Protein AF-A0A951Z4C3-F1 (afdb_monomer_lite)

Sequence (76 aa):
PWGDQSLIADIVRGGATGVKGYVSEPFTFALCRPDVLLDRYTRGFNLAESFYCASPVIKWKDIVLGDPLCAPYAED

Structure (mmCIF, N/CA/C/O backbone):
data_AF-A0A951Z4C3-F1
#
_entry.id   AF-A0A951Z4C3-F1
#
loop_
_atom_site.group_PDB
_atom_site.id
_atom_site.type_symbol
_atom_site.label_atom_id
_atom_site.label_alt_id
_atom_site.label_comp_id
_atom_site.label_asym_id
_atom_site.label_entity_id
_atom_site.label_seq_id
_atom_site.pdbx_PDB_ins_code
_atom_site.Cartn_x
_atom_site.Cartn_y
_atom_site.Cartn_z
_atom_site.occupancy
_atom_site.B_iso_or_equiv
_atom_site.auth_seq_id
_atom_site.auth_comp_id
_atom_site.auth_asym_id
_atom_site.auth_atom_id
_atom_site.pdbx_PDB_model_num
ATOM 1 N N . PRO A 1 1 ? -2.136 -6.151 -25.865 1.00 50.81 1 PRO A N 1
ATOM 2 C CA . PRO A 1 1 ? -0.943 -5.353 -26.255 1.00 50.81 1 PRO A CA 1
ATOM 3 C C . PRO A 1 1 ? -0.143 -4.736 -25.088 1.00 50.81 1 PRO A C 1
ATOM 5 O O . PRO A 1 1 ? 0.715 -3.904 -25.341 1.00 50.81 1 PRO A O 1
ATOM 8 N N . TRP A 1 2 ? -0.333 -5.195 -23.850 1.00 54.72 2 TRP A N 1
ATOM 9 C CA . TRP A 1 2 ? 0.562 -4.962 -22.712 1.00 54.72 2 TRP A CA 1
ATOM 10 C C . TRP A 1 2 ? 0.529 -6.283 -21.932 1.00 54.72 2 TRP A C 1
ATOM 12 O O . TRP A 1 2 ? -0.560 -6.839 -21.806 1.00 54.72 2 TRP A O 1
ATOM 22 N N . GLY A 1 3 ? 1.694 -6.859 -21.621 1.00 52.72 3 GLY A N 1
ATOM 23 C CA . GLY A 1 3 ? 1.866 -8.268 -21.223 1.00 52.72 3 GLY A CA 1
ATOM 24 C C . GLY A 1 3 ? 1.121 -8.693 -19.954 1.00 52.72 3 GLY A C 1
ATOM 25 O O . GLY A 1 3 ? 0.431 -7.884 -19.345 1.00 52.72 3 GLY A O 1
ATOM 26 N N . ASP A 1 4 ? 1.293 -9.964 -19.575 1.00 64.88 4 ASP A N 1
ATOM 27 C CA . ASP A 1 4 ? 0.654 -10.698 -18.463 1.00 64.88 4 ASP A CA 1
ATOM 28 C C . ASP A 1 4 ? 0.931 -10.131 -17.046 1.00 64.88 4 ASP A C 1
ATOM 30 O O . ASP A 1 4 ? 1.279 -10.857 -16.117 1.00 64.88 4 ASP A O 1
ATOM 34 N N . GLN A 1 5 ? 0.812 -8.818 -16.852 1.00 70.56 5 GLN A N 1
ATOM 35 C CA . GLN A 1 5 ? 0.985 -8.143 -15.575 1.00 70.56 5 GLN A CA 1
ATOM 36 C C . GLN A 1 5 ? -0.379 -7.729 -15.024 1.00 70.56 5 GLN A C 1
ATOM 38 O O . GLN A 1 5 ? -1.117 -6.979 -15.662 1.00 70.56 5 GLN A O 1
ATOM 43 N N . SER A 1 6 ? -0.691 -8.178 -13.808 1.00 80.88 6 SER A N 1
ATOM 44 C CA . SER A 1 6 ? -1.913 -7.781 -13.107 1.00 80.88 6 SER A CA 1
ATOM 45 C C . SER A 1 6 ? -1.913 -6.274 -12.846 1.00 80.88 6 SER A C 1
ATOM 47 O O 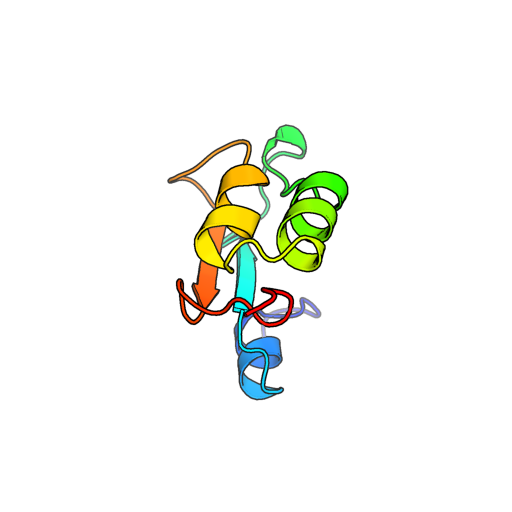. SER A 1 6 ? -1.081 -5.762 -12.092 1.00 80.88 6 SER A O 1
ATOM 49 N N . LEU A 1 7 ? -2.853 -5.555 -13.457 1.00 89.94 7 LEU A N 1
ATOM 50 C CA . LEU A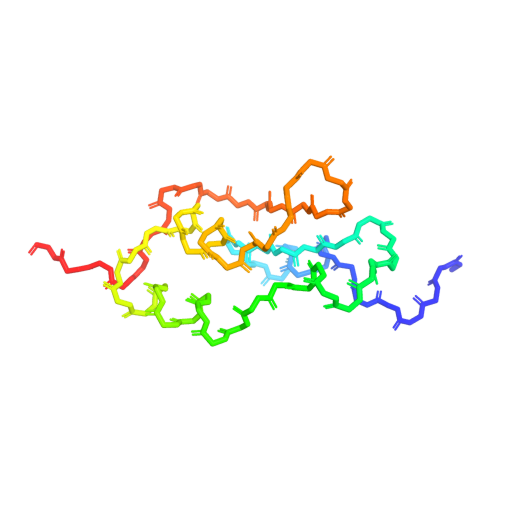 1 7 ? -3.018 -4.121 -13.252 1.00 89.94 7 LEU A CA 1
ATOM 51 C C . LEU A 1 7 ? -3.884 -3.863 -12.019 1.00 89.94 7 LEU A C 1
ATOM 53 O O . LEU A 1 7 ? -4.895 -4.528 -11.796 1.00 89.94 7 LEU A O 1
ATOM 57 N N . ILE A 1 8 ? -3.554 -2.820 -11.252 1.00 92.94 8 ILE A N 1
ATOM 58 C CA . ILE A 1 8 ? -4.378 -2.414 -10.101 1.00 92.94 8 ILE A CA 1
ATOM 59 C C . ILE A 1 8 ? -5.817 -2.059 -10.511 1.00 92.94 8 ILE A C 1
ATOM 61 O O . ILE A 1 8 ? -6.737 -2.217 -9.717 1.00 92.94 8 ILE A O 1
ATOM 65 N N . ALA A 1 9 ? -6.026 -1.641 -11.765 1.00 91.75 9 ALA A N 1
ATOM 66 C CA . ALA A 1 9 ? -7.346 -1.355 -12.315 1.00 91.75 9 ALA A CA 1
ATOM 67 C C . ALA A 1 9 ? -8.245 -2.601 -12.384 1.00 91.75 9 ALA A C 1
ATOM 69 O O . ALA A 1 9 ? -9.451 -2.490 -12.172 1.00 91.75 9 ALA A O 1
ATOM 70 N N . ASP A 1 10 ? -7.677 -3.780 -12.640 1.00 93.12 10 ASP A N 1
ATOM 71 C CA . ASP A 1 10 ? -8.442 -5.028 -12.679 1.00 93.12 10 ASP A CA 1
ATOM 72 C C . ASP A 1 10 ? -8.828 -5.480 -11.271 1.00 93.12 10 ASP A C 1
ATOM 74 O O . ASP A 1 10 ? -9.945 -5.941 -11.051 1.00 93.12 10 ASP A O 1
ATOM 78 N N . ILE A 1 11 ? -7.948 -5.249 -10.293 1.00 93.56 11 ILE A N 1
ATOM 79 C CA . ILE A 1 11 ? -8.222 -5.512 -8.874 1.00 93.56 11 ILE A CA 1
ATOM 80 C C . ILE A 1 11 ? -9.345 -4.592 -8.364 1.00 93.56 11 ILE A C 1
ATOM 82 O O . ILE A 1 11 ? -10.271 -5.048 -7.694 1.00 93.56 11 ILE A O 1
ATOM 86 N N . VAL A 1 12 ? -9.317 -3.310 -8.742 1.00 94.62 12 VAL A N 1
ATOM 87 C CA . VAL A 1 12 ? -10.397 -2.354 -8.442 1.00 94.62 12 VAL A CA 1
ATOM 88 C C . VAL A 1 12 ? -11.700 -2.767 -9.127 1.00 94.62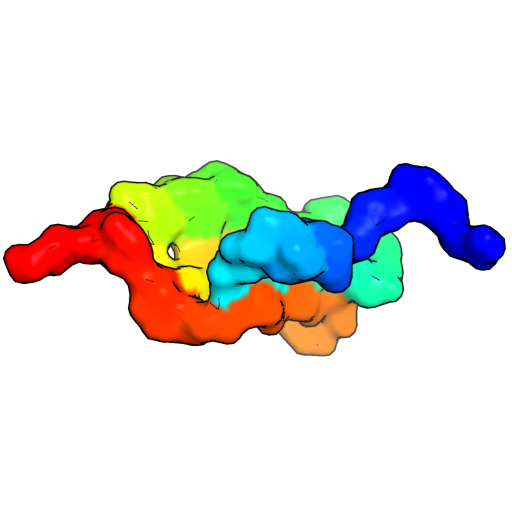 12 VAL A C 1
ATOM 90 O O . VAL A 1 12 ? -12.749 -2.776 -8.488 1.00 94.62 12 VAL A O 1
ATOM 93 N N . ARG A 1 13 ? -11.654 -3.171 -10.405 1.00 94.50 13 ARG A N 1
ATOM 94 C CA . ARG A 1 13 ? -12.825 -3.710 -11.121 1.00 94.50 13 ARG A CA 1
ATOM 95 C C . ARG A 1 13 ? -13.389 -4.964 -10.442 1.00 94.50 13 ARG A C 1
ATOM 97 O O . ARG A 1 13 ? -14.596 -5.174 -10.493 1.00 94.50 13 ARG A O 1
ATOM 104 N N . GLY A 1 14 ? -12.539 -5.758 -9.793 1.00 95.25 14 GLY A N 1
ATOM 105 C CA . GLY A 1 14 ? -12.922 -6.904 -8.966 1.00 95.25 14 GLY A CA 1
ATOM 106 C C . GLY A 1 14 ? -13.553 -6.547 -7.614 1.00 95.25 14 GLY A C 1
ATOM 107 O O . GLY A 1 14 ? -13.938 -7.454 -6.883 1.00 95.25 14 GLY A O 1
ATOM 108 N N . GLY A 1 15 ? -13.678 -5.259 -7.274 1.00 94.75 15 GLY A N 1
ATOM 109 C CA . GLY A 1 15 ? -14.336 -4.789 -6.051 1.00 94.75 15 GLY A CA 1
ATOM 110 C C . GLY A 1 15 ? -13.397 -4.519 -4.875 1.00 94.75 15 GLY A C 1
ATOM 111 O O . GLY A 1 15 ? -13.869 -4.337 -3.755 1.00 94.75 15 GLY A O 1
ATOM 112 N N . ALA A 1 16 ? -12.078 -4.481 -5.087 1.00 94.56 16 ALA A N 1
ATOM 113 C CA . ALA A 1 16 ? -11.157 -4.117 -4.017 1.00 94.56 16 ALA A CA 1
ATOM 114 C C . ALA A 1 16 ? -11.351 -2.655 -3.583 1.00 94.56 16 ALA A C 1
ATOM 116 O O . ALA A 1 16 ? -11.292 -1.736 -4.399 1.00 94.56 16 ALA A O 1
ATOM 117 N N . THR A 1 17 ? -11.501 -2.442 -2.275 1.00 93.75 17 THR A N 1
ATOM 118 C CA . THR A 1 17 ? -11.620 -1.104 -1.667 1.00 93.75 17 THR A CA 1
ATOM 119 C C . THR A 1 17 ? -10.286 -0.353 -1.568 1.00 93.75 17 THR A C 1
ATOM 121 O O . THR A 1 17 ? -10.268 0.843 -1.272 1.00 93.75 17 THR A O 1
ATOM 124 N N . GLY A 1 18 ? -9.169 -1.057 -1.768 1.00 94.69 18 GLY A N 1
ATOM 125 C CA . GLY A 1 18 ? -7.824 -0.554 -1.529 1.00 94.69 18 GLY A CA 1
ATOM 126 C C . GLY A 1 18 ? -6.762 -1.364 -2.251 1.00 94.69 18 GLY A C 1
ATOM 127 O O . GLY A 1 18 ? -6.743 -2.589 -2.155 1.00 94.69 18 GLY A O 1
ATOM 128 N N . VAL A 1 19 ? -5.863 -0.683 -2.956 1.00 95.62 19 VAL A N 1
ATOM 129 C CA . VAL A 1 19 ? -4.742 -1.293 -3.676 1.00 95.62 19 VAL A CA 1
ATOM 130 C C . VAL A 1 19 ? -3.509 -0.403 -3.602 1.00 95.62 19 VAL A C 1
ATOM 132 O O . VAL A 1 19 ? -3.601 0.824 -3.637 1.00 95.62 19 VAL A O 1
ATOM 135 N N . LYS A 1 20 ? -2.334 -1.032 -3.567 1.00 94.50 20 LYS A N 1
ATOM 136 C CA . LYS A 1 20 ? -1.053 -0.365 -3.800 1.00 94.50 20 LYS A CA 1
ATOM 137 C C . LYS A 1 20 ? -0.359 -1.008 -4.986 1.00 94.50 20 LYS A C 1
ATOM 139 O O . LYS A 1 20 ? -0.283 -2.230 -5.074 1.00 94.50 20 LYS A O 1
ATOM 144 N N . GLY A 1 21 ? 0.155 -0.180 -5.883 1.00 93.50 21 GLY A N 1
ATOM 145 C CA . GLY A 1 21 ? 0.884 -0.615 -7.066 1.00 93.50 21 GLY A CA 1
ATOM 146 C C . GLY A 1 21 ? 2.054 0.301 -7.382 1.00 93.50 21 GLY A C 1
ATOM 147 O O . GLY A 1 21 ? 2.271 1.313 -6.715 1.00 93.50 21 GLY A O 1
ATOM 148 N N . TYR A 1 22 ? 2.798 -0.068 -8.421 1.00 93.75 22 TYR A N 1
ATOM 149 C CA . TYR A 1 22 ? 3.941 0.694 -8.903 1.00 93.75 22 TYR A CA 1
ATOM 150 C C . TYR A 1 22 ? 3.753 1.050 -10.374 1.00 93.75 22 TYR A C 1
ATOM 152 O O . TYR A 1 22 ? 3.402 0.188 -11.177 1.00 93.75 22 TYR A O 1
ATOM 160 N N . VAL A 1 23 ? 4.007 2.309 -10.737 1.00 91.75 23 VAL A N 1
ATOM 161 C CA . VAL A 1 23 ? 3.874 2.792 -12.130 1.00 91.75 23 VAL A CA 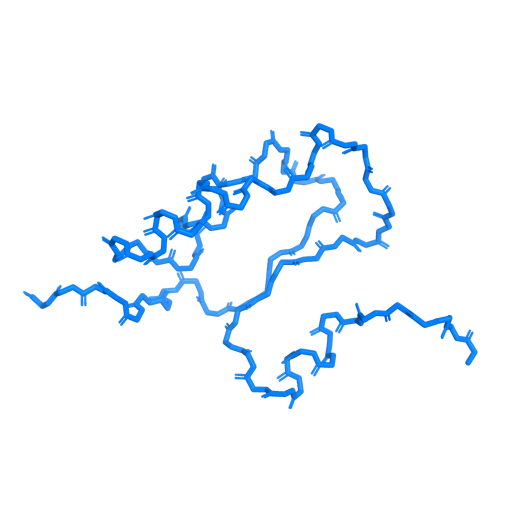1
ATOM 162 C C . VAL A 1 23 ? 4.906 2.167 -13.077 1.00 91.75 23 VAL A C 1
ATOM 164 O O . VAL A 1 23 ? 4.729 2.156 -14.288 1.00 91.75 23 VAL A O 1
ATOM 167 N N . SER A 1 24 ? 6.013 1.680 -12.524 1.00 90.44 24 SER A N 1
ATOM 168 C CA . SER A 1 24 ? 7.062 0.905 -13.192 1.00 90.44 24 SER A CA 1
ATOM 169 C C . SER A 1 24 ? 7.879 0.178 -12.126 1.00 90.44 24 SER A C 1
ATOM 171 O O . SER A 1 24 ? 7.771 0.516 -10.945 1.00 90.44 24 SER A O 1
ATOM 173 N N . GLU A 1 25 ? 8.712 -0.784 -12.525 1.00 90.81 25 GLU A N 1
ATOM 174 C CA . GLU A 1 25 ? 9.524 -1.573 -11.593 1.00 90.81 25 GLU A CA 1
ATOM 175 C C . GLU A 1 25 ? 10.343 -0.665 -10.646 1.00 90.81 25 GLU A C 1
ATOM 177 O O . GLU A 1 25 ? 11.107 0.197 -11.115 1.00 90.81 25 GLU A O 1
ATOM 182 N N . PRO A 1 26 ? 10.136 -0.773 -9.318 1.00 91.19 26 PRO A N 1
ATOM 183 C CA . PRO A 1 26 ? 10.933 -0.071 -8.325 1.00 91.19 26 PRO A CA 1
ATOM 184 C C . PRO A 1 26 ? 12.176 -0.889 -7.957 1.00 91.19 26 PRO A C 1
ATOM 186 O O . PRO A 1 26 ? 12.253 -2.090 -8.196 1.00 91.19 26 PRO A O 1
ATOM 189 N N . PHE A 1 27 ? 13.135 -0.255 -7.286 1.00 93.38 27 PHE A N 1
ATOM 190 C CA . PHE A 1 27 ? 14.184 -1.016 -6.611 1.00 93.38 27 PHE A CA 1
ATOM 191 C C . PHE A 1 27 ? 13.604 -1.822 -5.445 1.00 93.38 27 PHE A C 1
ATOM 193 O O . PHE A 1 27 ? 12.693 -1.357 -4.757 1.00 93.38 27 PHE A O 1
ATOM 200 N N . THR A 1 28 ? 14.186 -2.989 -5.163 1.00 93.81 28 THR A N 1
ATOM 201 C CA . THR A 1 28 ? 13.713 -3.926 -4.130 1.00 93.81 28 THR A CA 1
ATOM 202 C C . THR A 1 28 ? 13.537 -3.277 -2.755 1.00 93.81 28 THR A C 1
ATOM 204 O O . THR A 1 28 ? 12.590 -3.592 -2.043 1.00 93.81 28 THR A O 1
ATOM 207 N N . PHE A 1 29 ? 14.398 -2.323 -2.383 1.00 94.00 29 PHE A N 1
ATOM 208 C CA . PHE A 1 29 ? 14.304 -1.638 -1.087 1.00 94.00 29 PHE A CA 1
ATOM 209 C C . PHE A 1 29 ? 13.069 -0.727 -0.954 1.00 94.00 29 PHE A C 1
ATOM 211 O O . PHE A 1 29 ? 12.686 -0.381 0.162 1.00 94.00 29 PHE A O 1
ATOM 218 N N . ALA A 1 30 ? 12.465 -0.322 -2.074 1.00 94.19 30 ALA A N 1
ATOM 219 C CA . ALA A 1 30 ? 11.283 0.535 -2.119 1.00 94.19 30 ALA A CA 1
ATOM 220 C C . ALA A 1 30 ? 9.969 -0.270 -2.163 1.00 94.19 30 ALA A C 1
ATOM 222 O O . ALA A 1 30 ? 8.879 0.313 -2.208 1.00 94.19 30 ALA A O 1
ATOM 223 N N . LEU A 1 31 ? 10.049 -1.606 -2.151 1.00 94.75 31 LEU A N 1
ATOM 224 C CA . LEU A 1 31 ? 8.868 -2.456 -2.076 1.00 94.75 31 LEU A CA 1
ATOM 225 C C . LEU A 1 31 ? 8.138 -2.270 -0.742 1.00 94.75 31 LEU A C 1
ATOM 227 O O . LEU A 1 31 ? 8.739 -2.047 0.311 1.00 94.75 31 LEU A O 1
ATOM 231 N N . CYS A 1 32 ? 6.812 -2.350 -0.808 1.00 95.56 32 CYS A N 1
ATOM 232 C CA . CYS A 1 32 ? 5.944 -2.318 0.353 1.00 95.56 32 CYS A CA 1
ATOM 233 C C . CYS A 1 32 ? 6.288 -3.497 1.256 1.00 95.56 32 CYS A C 1
ATOM 235 O O . CYS A 1 32 ? 6.423 -4.615 0.764 1.00 95.56 32 CYS A O 1
ATOM 237 N N . ARG A 1 33 ? 6.394 -3.258 2.561 1.00 97.19 33 ARG A N 1
ATOM 238 C CA . ARG A 1 33 ? 6.650 -4.318 3.541 1.00 97.19 33 ARG A CA 1
ATOM 239 C C . ARG A 1 33 ? 5.331 -5.015 3.894 1.00 97.19 33 ARG A C 1
ATOM 241 O O . ARG A 1 33 ? 4.511 -4.396 4.575 1.00 97.19 33 ARG A O 1
ATOM 248 N N . PRO A 1 34 ? 5.065 -6.239 3.399 1.00 95.88 34 PRO A N 1
ATOM 249 C CA . PRO A 1 34 ? 3.762 -6.880 3.577 1.00 95.88 34 PRO A CA 1
ATOM 250 C C . PRO A 1 34 ? 3.497 -7.250 5.039 1.00 95.88 34 PRO A C 1
ATOM 252 O O . PRO A 1 34 ? 2.360 -7.174 5.487 1.00 95.88 34 PRO A O 1
ATOM 255 N N . ASP A 1 35 ? 4.545 -7.588 5.788 1.00 97.75 35 ASP A N 1
ATOM 256 C CA . ASP A 1 35 ? 4.507 -7.852 7.224 1.00 97.75 35 ASP A CA 1
ATOM 257 C C . ASP A 1 35 ? 3.999 -6.636 8.010 1.00 97.75 35 ASP A C 1
ATOM 259 O O . ASP A 1 35 ? 3.109 -6.776 8.842 1.00 97.75 35 ASP A O 1
ATOM 263 N N . VAL A 1 36 ? 4.484 -5.430 7.690 1.00 98.25 36 VAL A N 1
ATOM 264 C CA . VAL A 1 36 ? 4.010 -4.186 8.317 1.00 98.25 36 VAL A CA 1
ATOM 265 C C . VAL A 1 36 ? 2.596 -3.842 7.857 1.00 98.25 36 VAL A C 1
ATOM 267 O O . VAL A 1 36 ? 1.765 -3.468 8.681 1.00 98.25 36 VAL A O 1
ATOM 270 N N . LEU A 1 37 ? 2.314 -3.962 6.555 1.00 97.62 37 LEU A N 1
ATOM 271 C CA . LEU A 1 37 ? 1.008 -3.620 5.987 1.00 97.62 37 LEU A CA 1
ATOM 272 C C . LEU A 1 37 ? -0.107 -4.450 6.625 1.00 97.62 37 LEU A C 1
ATOM 274 O O . LEU A 1 37 ? -1.088 -3.890 7.108 1.00 97.62 37 LEU A O 1
ATOM 278 N N . LEU A 1 38 ? 0.052 -5.775 6.614 1.00 97.00 38 LEU A N 1
ATOM 279 C CA . LEU A 1 38 ? -0.964 -6.690 7.115 1.00 97.00 38 LEU A CA 1
ATOM 280 C C . LEU A 1 38 ? -1.096 -6.576 8.633 1.00 97.00 38 LEU A C 1
ATOM 282 O O . LEU A 1 38 ? -2.221 -6.456 9.102 1.00 97.00 38 LEU A O 1
ATOM 286 N N . ASP A 1 39 ? 0.014 -6.504 9.383 1.00 98.12 39 ASP A N 1
ATOM 287 C CA . ASP A 1 39 ? -0.028 -6.324 10.844 1.00 98.12 39 ASP A CA 1
ATOM 288 C C . ASP A 1 39 ? -0.789 -5.054 11.248 1.00 98.12 39 ASP A C 1
ATOM 290 O O . ASP A 1 39 ? -1.622 -5.106 12.150 1.00 98.12 39 ASP A O 1
ATOM 294 N N . ARG A 1 40 ? -0.547 -3.914 10.583 1.00 98.00 40 ARG A N 1
ATOM 295 C CA . ARG A 1 40 ? -1.255 -2.657 10.887 1.00 98.00 40 ARG A CA 1
ATOM 296 C C . ARG A 1 40 ? -2.729 -2.744 10.513 1.00 98.00 40 ARG A C 1
ATOM 298 O O . ARG A 1 40 ? -3.576 -2.448 11.353 1.00 98.00 40 ARG A O 1
ATOM 305 N N . TYR A 1 41 ? -3.030 -3.223 9.309 1.00 96.94 41 TYR A N 1
ATOM 306 C CA . TYR A 1 41 ? -4.403 -3.272 8.816 1.00 96.94 41 TYR A CA 1
ATOM 307 C C . TYR A 1 41 ? -5.280 -4.195 9.667 1.00 96.94 41 TYR A C 1
ATOM 309 O O . TYR A 1 41 ? -6.371 -3.804 10.070 1.00 96.94 41 TYR A O 1
ATOM 317 N N . THR A 1 42 ? -4.785 -5.381 10.042 1.00 96.88 42 THR A N 1
ATOM 318 C CA . THR A 1 42 ? -5.542 -6.322 10.889 1.00 96.88 42 THR A CA 1
ATOM 319 C C . THR A 1 42 ? -5.651 -5.894 12.353 1.00 96.88 42 THR A C 1
ATOM 321 O O . THR A 1 42 ? -6.425 -6.489 13.092 1.00 96.88 42 THR A O 1
ATOM 324 N N . ARG A 1 43 ? -4.889 -4.884 12.793 1.00 97.38 43 ARG A N 1
ATOM 325 C CA . ARG A 1 43 ? -4.993 -4.282 14.137 1.00 97.38 43 ARG A CA 1
ATOM 326 C C . ARG A 1 43 ? -5.936 -3.074 14.185 1.00 97.38 43 ARG A C 1
ATOM 328 O O . ARG A 1 43 ? -5.925 -2.348 15.173 1.00 97.38 43 ARG A O 1
ATOM 335 N N . GLY A 1 44 ? -6.694 -2.828 13.118 1.00 97.44 44 GLY A N 1
ATOM 336 C CA . GLY A 1 44 ? -7.701 -1.768 13.072 1.00 97.44 44 GLY A CA 1
ATOM 337 C C . GLY A 1 44 ? -7.196 -0.402 12.612 1.00 97.44 44 GLY A C 1
ATOM 338 O O . GLY A 1 44 ? -7.957 0.559 12.639 1.00 97.44 44 GLY A O 1
ATOM 339 N N . PHE A 1 45 ? -5.948 -0.298 12.144 1.00 98.19 45 PHE A N 1
ATOM 340 C CA . PHE A 1 45 ? -5.489 0.916 11.464 1.00 98.19 45 PHE A CA 1
ATOM 341 C C . PHE A 1 45 ? -6.262 1.085 10.154 1.00 98.19 45 PHE A C 1
ATOM 343 O O . PHE A 1 45 ? -6.611 0.103 9.489 1.00 98.19 45 PHE A O 1
ATOM 350 N N . ASN A 1 46 ? -6.487 2.332 9.742 1.00 97.69 46 ASN A N 1
ATOM 351 C CA . ASN A 1 46 ? -7.140 2.582 8.463 1.00 97.69 46 ASN A CA 1
ATOM 352 C C . ASN A 1 46 ? -6.212 2.250 7.282 1.00 97.69 46 ASN A C 1
ATOM 354 O O . ASN A 1 46 ? -5.011 1.978 7.425 1.00 97.69 46 ASN A O 1
ATOM 358 N N . LEU A 1 47 ? -6.794 2.247 6.085 1.00 97.56 47 LEU A N 1
ATOM 359 C CA . LEU A 1 47 ? -6.107 1.959 4.836 1.00 97.56 47 LEU A CA 1
ATOM 360 C C . LEU A 1 47 ? -4.899 2.882 4.655 1.00 97.56 47 LEU A C 1
ATOM 362 O O . LEU A 1 47 ? -3.795 2.395 4.410 1.00 97.56 47 LEU A O 1
ATOM 366 N N . ALA A 1 48 ? -5.077 4.199 4.801 1.00 97.06 48 ALA A N 1
ATOM 367 C CA . ALA A 1 48 ? -3.988 5.148 4.591 1.00 97.06 48 ALA A CA 1
ATOM 368 C C . ALA A 1 48 ? -2.824 4.892 5.559 1.00 97.06 48 ALA A C 1
ATOM 370 O O . ALA A 1 48 ? -1.686 4.720 5.123 1.00 97.06 48 ALA A O 1
ATOM 371 N N . GLU A 1 49 ? -3.102 4.800 6.855 1.00 97.81 49 GLU A N 1
ATOM 372 C CA . GLU A 1 49 ? -2.106 4.517 7.888 1.00 97.81 49 GLU A CA 1
ATOM 373 C C . GLU A 1 49 ? -1.335 3.232 7.586 1.00 97.81 49 GLU A C 1
ATOM 375 O O . GLU A 1 49 ? -0.105 3.234 7.559 1.00 97.81 49 GLU A O 1
ATOM 380 N N . SER A 1 50 ? -2.049 2.148 7.281 1.00 98.00 50 SER A N 1
ATOM 381 C CA . SER A 1 50 ? -1.448 0.836 7.040 1.00 98.00 50 SER A CA 1
ATOM 382 C C . SER A 1 50 ? -0.537 0.841 5.808 1.00 98.00 50 SER A C 1
ATOM 384 O O . SER A 1 50 ? 0.609 0.382 5.874 1.00 98.00 50 SER A O 1
ATOM 386 N N . PHE A 1 51 ? -1.001 1.409 4.689 1.00 97.06 51 PHE A N 1
ATOM 387 C CA . PHE A 1 51 ? -0.220 1.479 3.453 1.00 97.06 51 PHE A CA 1
ATOM 388 C C . PHE A 1 51 ? 0.986 2.412 3.562 1.00 97.06 51 PHE A C 1
ATOM 390 O O . PHE A 1 51 ? 2.058 2.054 3.068 1.00 97.06 51 PHE A O 1
ATOM 397 N N . TYR A 1 52 ? 0.852 3.569 4.218 1.00 96.25 52 TYR A N 1
ATOM 398 C CA . TYR A 1 52 ? 1.960 4.513 4.369 1.00 96.25 52 TYR A CA 1
ATOM 399 C C . TYR A 1 52 ? 2.979 4.066 5.424 1.00 96.25 52 TYR A C 1
ATOM 401 O O . TYR A 1 52 ? 4.175 4.230 5.187 1.00 96.25 52 TYR A O 1
ATOM 409 N N . CYS A 1 53 ? 2.569 3.413 6.519 1.00 97.12 53 CYS A N 1
ATOM 410 C CA . CYS A 1 53 ? 3.510 2.792 7.461 1.00 97.12 53 CYS A CA 1
ATOM 411 C C . CYS A 1 53 ? 4.381 1.718 6.791 1.00 97.12 53 CYS A C 1
ATOM 413 O O . CYS A 1 53 ? 5.544 1.540 7.152 1.00 97.12 53 CYS A O 1
ATOM 415 N N . ALA A 1 54 ? 3.827 1.008 5.808 1.00 97.50 54 ALA A N 1
ATOM 416 C CA . ALA A 1 54 ? 4.519 -0.038 5.068 1.00 97.50 54 ALA A CA 1
ATOM 417 C C . ALA A 1 54 ? 5.311 0.468 3.844 1.00 97.50 54 ALA A C 1
ATOM 419 O O . ALA 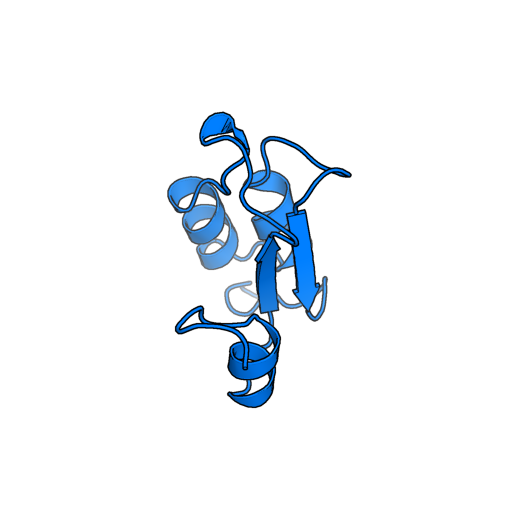A 1 54 ? 5.920 -0.350 3.148 1.00 97.50 54 ALA A O 1
ATOM 420 N N . SER A 1 55 ? 5.312 1.778 3.556 1.00 96.44 55 SER A N 1
ATOM 421 C CA . SER A 1 55 ? 6.036 2.410 2.439 1.00 96.44 55 SER A CA 1
ATOM 422 C C . SER A 1 55 ? 7.411 2.940 2.873 1.00 96.44 55 SER A C 1
ATOM 424 O O . SER A 1 55 ? 7.472 3.970 3.539 1.00 96.44 55 SER A O 1
ATOM 426 N N . PRO A 1 56 ? 8.539 2.330 2.452 1.00 94.25 56 PRO A N 1
ATOM 427 C CA . PRO A 1 56 ? 9.873 2.843 2.788 1.00 94.25 56 PRO A CA 1
ATOM 428 C C . PRO A 1 56 ? 10.248 4.123 2.026 1.00 94.25 56 PRO A C 1
ATOM 430 O O . PRO A 1 56 ? 11.097 4.889 2.475 1.00 94.25 56 PRO A O 1
ATOM 433 N N . VAL A 1 57 ? 9.641 4.334 0.855 1.00 93.69 57 VAL A N 1
ATOM 434 C CA . VAL A 1 57 ? 9.836 5.494 -0.021 1.00 93.69 57 VAL A CA 1
ATOM 435 C C . VAL A 1 57 ? 8.461 5.974 -0.465 1.00 93.69 57 VAL A C 1
ATOM 437 O O . VAL A 1 57 ? 7.629 5.151 -0.837 1.00 93.69 57 VAL A O 1
ATOM 440 N N . ILE A 1 58 ? 8.249 7.289 -0.436 1.00 90.00 58 ILE A N 1
ATOM 441 C CA . ILE A 1 58 ? 7.039 7.958 -0.926 1.00 90.00 58 ILE A CA 1
ATOM 442 C C . ILE A 1 58 ? 7.411 8.960 -2.023 1.00 90.00 58 ILE A C 1
ATOM 444 O O . ILE A 1 58 ? 8.533 9.472 -2.036 1.00 90.00 58 ILE A O 1
ATOM 448 N N . LYS A 1 59 ? 6.457 9.287 -2.905 1.00 86.81 59 LYS A N 1
ATOM 449 C CA . LYS A 1 59 ? 6.612 10.261 -4.010 1.00 86.81 59 LYS A CA 1
ATOM 450 C C . LYS A 1 59 ? 7.595 9.827 -5.105 1.00 86.81 59 LYS A C 1
ATOM 452 O O . LYS A 1 59 ? 8.255 10.674 -5.708 1.00 86.81 59 LYS A O 1
ATOM 457 N N . TRP A 1 60 ? 7.696 8.526 -5.376 1.00 87.94 60 TRP A N 1
ATOM 458 C CA . TRP A 1 60 ? 8.505 8.032 -6.493 1.00 87.94 60 TRP A CA 1
ATOM 459 C C . TRP A 1 60 ? 7.679 7.213 -7.477 1.00 87.94 60 TRP A C 1
ATOM 461 O O . TRP A 1 60 ? 7.108 7.767 -8.412 1.00 87.94 60 TRP A O 1
ATOM 471 N N . LYS A 1 61 ? 7.638 5.894 -7.288 1.00 91.69 61 LYS A N 1
ATOM 472 C CA . LYS A 1 61 ? 6.953 4.965 -8.192 1.00 91.69 61 LYS A CA 1
ATOM 473 C C . LYS A 1 61 ? 5.697 4.355 -7.582 1.00 91.69 61 LYS A C 1
ATOM 475 O O . LYS A 1 61 ? 4.970 3.686 -8.307 1.00 91.69 61 LYS A O 1
ATOM 480 N N . ASP A 1 62 ? 5.473 4.534 -6.284 1.00 93.31 62 ASP A N 1
ATOM 481 C CA . ASP A 1 62 ? 4.364 3.946 -5.545 1.00 93.31 62 ASP A CA 1
ATOM 482 C C . ASP A 1 62 ? 3.068 4.747 -5.718 1.00 93.31 62 ASP A C 1
ATOM 484 O O . ASP A 1 62 ? 3.074 5.975 -5.734 1.00 93.31 62 ASP A O 1
ATOM 488 N N . ILE A 1 63 ? 1.946 4.037 -5.835 1.00 93.12 63 ILE A N 1
ATOM 489 C CA . ILE A 1 63 ? 0.595 4.602 -5.843 1.00 93.12 63 ILE A CA 1
ATOM 490 C C . ILE A 1 63 ? -0.271 3.779 -4.897 1.00 93.12 63 ILE A C 1
ATOM 492 O O . ILE A 1 63 ? -0.316 2.554 -5.014 1.00 93.12 63 ILE A O 1
ATOM 496 N N . VAL A 1 64 ? -0.980 4.457 -3.997 1.00 95.06 64 VAL A N 1
ATOM 497 C CA . VAL A 1 64 ? -2.039 3.884 -3.158 1.00 95.06 64 VAL A CA 1
ATOM 498 C C . VAL A 1 64 ? -3.372 4.448 -3.644 1.00 95.06 64 VAL A C 1
ATOM 500 O O . VAL A 1 64 ? -3.508 5.662 -3.788 1.00 95.06 64 VAL A O 1
ATOM 503 N N . LEU A 1 65 ? -4.340 3.576 -3.914 1.00 95.69 65 LEU A N 1
ATOM 504 C CA . LEU A 1 65 ? -5.683 3.931 -4.368 1.00 95.69 65 LEU A CA 1
ATOM 505 C C . LEU A 1 65 ? -6.719 3.245 -3.473 1.00 95.69 65 LEU A C 1
ATOM 507 O O . LEU A 1 65 ? -6.653 2.033 -3.283 1.00 95.69 65 LEU A O 1
ATOM 511 N N . GLY A 1 66 ? -7.676 4.009 -2.951 1.00 95.69 66 GLY A N 1
ATOM 512 C CA . GLY A 1 66 ? -8.746 3.513 -2.083 1.00 95.69 66 GLY A CA 1
ATOM 513 C C . GLY A 1 66 ? -9.329 4.615 -1.199 1.00 95.69 66 GLY A C 1
ATOM 514 O O . GLY A 1 66 ? -8.899 5.767 -1.282 1.00 95.69 66 GLY A O 1
ATOM 515 N N . ASP A 1 67 ? -10.293 4.256 -0.352 1.00 96.31 67 ASP A N 1
ATOM 516 C CA . ASP A 1 67 ? -10.813 5.146 0.693 1.00 96.31 67 ASP A CA 1
ATOM 517 C C . ASP A 1 67 ? -9.807 5.224 1.859 1.00 96.31 67 ASP A C 1
ATOM 519 O O . ASP A 1 67 ? -9.546 4.200 2.498 1.00 96.31 67 ASP A O 1
ATOM 523 N N . PRO A 1 68 ? -9.232 6.402 2.162 1.00 96.06 68 PRO A N 1
ATOM 524 C CA . PRO A 1 68 ? -8.231 6.532 3.215 1.00 96.06 68 PRO A CA 1
ATOM 525 C C . PRO A 1 68 ? -8.749 6.165 4.611 1.00 96.06 68 PRO A C 1
ATOM 527 O O . PRO A 1 68 ? -7.943 5.743 5.437 1.00 96.06 68 PRO A O 1
ATOM 530 N N . LEU A 1 69 ? -10.054 6.296 4.877 1.00 96.62 69 LEU A N 1
ATOM 531 C CA . LEU A 1 69 ? -10.656 6.016 6.187 1.00 96.62 69 LEU A CA 1
ATOM 532 C C . LEU A 1 69 ? -11.145 4.572 6.333 1.00 96.62 69 LEU A C 1
ATOM 534 O O . LEU A 1 69 ? -11.607 4.192 7.406 1.00 96.62 69 LEU A O 1
ATOM 538 N N . CYS A 1 70 ? -11.031 3.750 5.287 1.00 96.81 70 CYS A N 1
ATOM 539 C CA . CYS A 1 70 ? -11.438 2.351 5.339 1.00 96.81 70 CYS A CA 1
ATOM 540 C C . CYS A 1 70 ? -10.649 1.593 6.423 1.00 96.81 70 CYS A C 1
ATOM 542 O O . CYS A 1 70 ? -9.447 1.370 6.275 1.00 96.81 70 CYS A O 1
ATOM 544 N N . ALA A 1 71 ? -11.331 1.180 7.493 1.00 96.94 71 ALA A N 1
ATOM 545 C CA . ALA A 1 71 ?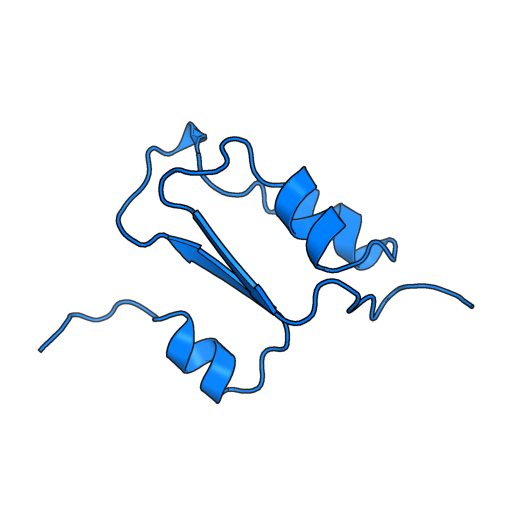 -10.758 0.472 8.639 1.00 96.94 71 ALA A CA 1
ATOM 546 C C . ALA A 1 71 ? -11.644 -0.732 9.027 1.00 96.94 71 ALA A C 1
ATOM 548 O O . ALA A 1 71 ? -12.353 -0.689 10.027 1.00 96.94 71 ALA A O 1
ATOM 549 N N . PRO A 1 72 ? -11.656 -1.816 8.229 1.00 94.88 72 PRO A N 1
ATOM 550 C CA . PRO A 1 72 ? -12.617 -2.911 8.399 1.00 94.88 72 PRO A CA 1
ATOM 551 C C . PRO A 1 72 ? -12.387 -3.768 9.652 1.00 94.88 72 PRO A C 1
ATOM 553 O O . PRO A 1 72 ? -13.246 -4.573 9.994 1.00 94.88 72 PRO A O 1
ATOM 556 N N . TYR A 1 73 ? -11.231 -3.623 10.304 1.00 96.50 73 TYR A N 1
ATOM 557 C CA . TYR A 1 73 ? -10.858 -4.353 11.519 1.00 96.50 73 TYR A CA 1
ATOM 558 C C . TYR A 1 73 ? -10.779 -3.445 12.754 1.00 96.50 73 TYR A C 1
ATOM 560 O O . TYR A 1 73 ? -10.227 -3.858 13.769 1.00 96.50 73 TYR A O 1
ATOM 568 N N . ALA A 1 74 ? -11.240 -2.194 12.658 1.00 96.25 74 ALA A N 1
ATOM 569 C CA . ALA A 1 74 ? -11.360 -1.338 13.831 1.00 96.25 74 ALA A CA 1
ATOM 570 C C . ALA A 1 74 ? -12.473 -1.878 14.744 1.00 96.25 74 ALA A C 1
ATOM 572 O O . ALA A 1 74 ? -13.519 -2.305 14.256 1.00 96.25 74 ALA A O 1
ATOM 573 N N . GLU A 1 75 ? -12.226 -1.883 16.052 1.00 91.25 75 GLU A N 1
ATOM 574 C CA . GLU A 1 75 ? -13.251 -2.149 17.065 1.00 91.25 75 GLU A CA 1
ATOM 575 C C . GLU A 1 75 ? -13.958 -0.830 17.429 1.00 91.25 75 GLU A C 1
ATOM 577 O O . GLU A 1 75 ? -13.342 0.237 17.341 1.00 91.25 75 GLU A O 1
ATOM 582 N N . ASP A 1 76 ? -15.240 -0.918 17.798 1.00 74.75 76 ASP A N 1
ATOM 583 C CA . ASP A 1 76 ? -16.080 0.219 18.215 1.00 74.75 76 ASP A CA 1
ATOM 584 C C . ASP A 1 76 ? -15.702 0.781 19.601 1.00 74.75 76 ASP A C 1
ATOM 586 O O . ASP A 1 76 ? -15.407 -0.020 20.522 1.00 74.75 76 ASP A O 1
#

Foldseek 3Di:
DDDPDDDVVVVVVVVDQKDKDFQDDDPPVQDFDVVQLVVCLLCQQFRQCSRVSRGPDPDDGMDMDHDRRHGPNHDD

Secondary structure (DSSP, 8-state):
---S---HHHHHHTT-SEEEEESSPPPGGGS--HHHHHHHHHTT--HHHHHHHT-SS-SSSEEEEE-TT--TT---

pLDDT: mean 92.08, std 9.79, range [50.81, 98.25]

Radius of gyration: 13.11 Å; chains: 1; bounding box: 30×21×44 Å